Protein AF-A0A024Q900-F1 (afdb_monomer_lite)

Organism: NCBI:txid1462526

Foldseek 3Di:
DDDDDDPDDDQWDDDPFKIKGFCQPQFDWDDDPNFIWTWHPPFDGIWIATPVVRDTPQQQGWTWTDTPPDIDTDGNLVLLLDPRSVVSVCVSQVVPVCNRPSVVVNVVSVVVVVVVVVVVVVLVVQLVVCVVVVVPVSNVVSVVVD

pLDDT: mean 77.45, std 17.65, range [32.88, 95.06]

Secondary structure (DSSP, 8-state):
------SS-S-EEE-SSEEEEE-TT---EEEETTEEEEEETTS--EEEEETTT--BTTTT-EEEEEETTEEEEEEHHHHTT-HHHHHHHHHHHHTTT----HHHHHHHHHHHHHHHHHHHHHHHHHHHHHHHTT-HHHHHHHHTT-

Sequence (146 aa):
MRYAKSSRPNSIKFDQDYLYVNIRNIDFSFNYNGKTFTYVPSAGKEIIINQKTLALENARTLFAFGHRTETIYLNLSYLLHMPSFVKELNIILANRDYAIKTAAYASNYTNDLIIDQLEQWNVKRLIDKALDNKDEHAFNELLKLL

InterPro domains:
  IPR014957 IDEAL domain [PF08858] (123-142)
  IPR027393 Virus scaffolding protein, C-terminal [G3DSA:4.10.810.10] (100-146)

Radius of gyration: 19.49 Å; chains: 1; bounding box: 63×26×41 Å

Structure (mmCIF, N/CA/C/O backbone):
data_AF-A0A024Q900-F1
#
_entry.id   AF-A0A024Q900-F1
#
loop_
_atom_site.group_PDB
_atom_site.id
_atom_site.type_symbol
_atom_site.label_atom_id
_atom_site.label_alt_id
_atom_site.label_comp_id
_atom_site.label_asym_id
_atom_site.label_entity_id
_atom_site.label_seq_id
_atom_site.pdbx_PDB_ins_code
_atom_site.Cartn_x
_atom_site.Cartn_y
_atom_site.Cartn_z
_atom_site.occupancy
_atom_site.B_iso_or_equiv
_atom_site.auth_seq_id
_atom_site.auth_comp_id
_atom_site.auth_asym_id
_atom_site.auth_atom_id
_atom_site.pdbx_PDB_model_num
ATOM 1 N N . MET A 1 1 ? -21.550 -12.605 22.210 1.00 34.75 1 MET A N 1
ATOM 2 C CA . MET A 1 1 ? -20.997 -12.375 20.855 1.00 34.75 1 MET A CA 1
ATOM 3 C C . MET A 1 1 ? -22.151 -12.247 19.871 1.00 34.75 1 MET A C 1
ATOM 5 O O . MET A 1 1 ? -22.903 -13.200 19.730 1.00 34.75 1 MET A O 1
ATOM 9 N N . ARG A 1 2 ? -22.367 -11.077 19.259 1.00 32.88 2 ARG A N 1
ATOM 10 C CA . ARG A 1 2 ? -23.413 -10.884 18.240 1.00 32.88 2 ARG A CA 1
ATOM 11 C C . ARG A 1 2 ? -22.737 -10.705 16.881 1.00 32.88 2 ARG A C 1
ATOM 13 O O . ARG A 1 2 ? -22.063 -9.706 16.671 1.00 32.88 2 ARG A O 1
ATOM 20 N N . TYR A 1 3 ? -22.909 -11.674 15.985 1.00 40.56 3 TYR A N 1
ATOM 21 C CA . TYR A 1 3 ? -22.494 -11.563 14.587 1.00 40.56 3 TYR A CA 1
ATOM 22 C C . TYR A 1 3 ? -23.579 -10.802 13.817 1.00 40.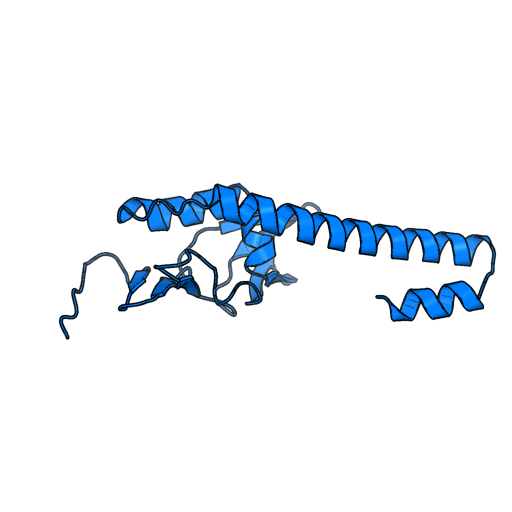56 3 TYR A C 1
ATOM 24 O O . TYR A 1 3 ? -24.665 -11.334 13.597 1.00 40.56 3 TYR A O 1
ATOM 32 N N . ALA A 1 4 ? -23.311 -9.559 13.418 1.00 39.22 4 ALA A N 1
ATOM 33 C CA . ALA A 1 4 ? -24.182 -8.824 12.507 1.00 39.22 4 ALA A CA 1
ATOM 34 C C . ALA A 1 4 ? -23.731 -9.092 11.062 1.00 39.22 4 ALA A C 1
ATOM 36 O O . ALA A 1 4 ? -22.697 -8.603 10.614 1.00 39.22 4 ALA A O 1
ATOM 37 N N . LYS A 1 5 ? -24.498 -9.910 10.337 1.00 45.44 5 LYS A N 1
ATOM 38 C CA . LYS A 1 5 ? -24.275 -10.235 8.921 1.00 45.44 5 LYS A CA 1
ATOM 39 C C . LYS A 1 5 ? -25.060 -9.231 8.067 1.00 45.44 5 LYS A C 1
ATOM 41 O O . LYS A 1 5 ? -26.285 -9.267 8.071 1.00 45.44 5 LYS A O 1
ATOM 46 N N . SER A 1 6 ? -24.374 -8.327 7.361 1.00 38.97 6 SER A N 1
ATOM 47 C CA . SER A 1 6 ? -24.994 -7.339 6.457 1.00 38.97 6 SER A CA 1
ATOM 48 C C . SER A 1 6 ? -24.689 -7.670 4.992 1.00 38.97 6 SER A C 1
ATOM 50 O O . SER A 1 6 ? -23.549 -7.924 4.613 1.00 38.97 6 SER A O 1
ATOM 52 N N . SER A 1 7 ? -25.739 -7.693 4.173 1.00 41.88 7 SER A N 1
ATOM 53 C CA . SER A 1 7 ? -25.802 -8.204 2.804 1.00 41.88 7 SER A CA 1
ATOM 54 C C . SER A 1 7 ? -25.382 -7.175 1.740 1.00 41.88 7 SER A C 1
ATOM 56 O O . SER A 1 7 ? -26.232 -6.528 1.138 1.00 41.88 7 SER A O 1
ATOM 58 N N . ARG A 1 8 ? -24.068 -7.054 1.509 1.00 45.12 8 ARG A N 1
ATOM 59 C CA . ARG A 1 8 ? -23.338 -6.889 0.222 1.00 45.12 8 ARG A CA 1
ATOM 60 C C . ARG A 1 8 ? -21.921 -7.455 0.484 1.00 45.12 8 ARG A C 1
ATOM 62 O O . ARG A 1 8 ? -21.477 -7.393 1.629 1.00 45.12 8 ARG A O 1
ATOM 69 N N . PRO A 1 9 ? -21.260 -8.135 -0.468 1.00 42.56 9 PRO A N 1
ATOM 70 C CA . PRO A 1 9 ? -20.419 -9.295 -0.165 1.00 42.56 9 PRO A CA 1
ATOM 71 C C . PRO A 1 9 ? -19.144 -8.936 0.610 1.00 42.56 9 PRO A C 1
ATOM 73 O O . PRO A 1 9 ? -18.226 -8.379 0.037 1.00 42.56 9 PRO A O 1
ATOM 76 N N . ASN A 1 10 ? -19.075 -9.332 1.886 1.00 54.47 10 ASN A N 1
ATOM 77 C CA . ASN A 1 10 ? -17.874 -9.729 2.643 1.00 54.47 10 ASN A CA 1
ATOM 78 C C . ASN A 1 10 ? -16.625 -8.813 2.654 1.00 54.47 10 ASN A C 1
ATOM 80 O O . ASN A 1 10 ? -15.591 -9.249 3.161 1.00 54.47 10 ASN A O 1
ATOM 84 N N . SER A 1 11 ? -16.689 -7.578 2.147 1.00 66.94 11 SER A N 1
ATOM 85 C CA . SER A 1 11 ? -15.517 -6.699 2.025 1.00 66.94 11 SER A CA 1
ATOM 86 C C . SER A 1 11 ? -15.034 -6.116 3.345 1.00 66.94 11 SER A C 1
ATOM 88 O O . SER A 1 11 ? -13.928 -5.605 3.397 1.00 66.94 11 SER A O 1
ATOM 90 N N . ILE A 1 12 ? -15.844 -6.138 4.405 1.00 74.69 12 ILE A N 1
ATOM 91 C CA . ILE A 1 12 ? -15.463 -5.565 5.696 1.00 74.69 12 ILE A CA 1
ATOM 92 C C . ILE A 1 12 ? -15.925 -6.491 6.821 1.00 74.69 12 ILE A C 1
ATOM 94 O O . ILE A 1 12 ? -17.096 -6.875 6.876 1.00 74.69 12 ILE A O 1
ATOM 98 N N . LYS A 1 13 ? -15.008 -6.841 7.721 1.00 82.56 13 LYS A N 1
ATOM 99 C CA . LYS A 1 13 ? -15.283 -7.496 9.005 1.00 82.56 13 LYS A CA 1
ATOM 100 C C . LYS A 1 13 ? -14.707 -6.634 10.117 1.00 82.56 13 LYS A C 1
ATOM 102 O O . LYS A 1 13 ? -13.772 -5.881 9.883 1.00 82.56 13 LYS A O 1
ATOM 107 N N . PHE A 1 14 ? -15.238 -6.754 11.321 1.00 79.94 14 PHE A N 1
ATOM 108 C CA . PHE A 1 14 ? -14.688 -6.063 12.479 1.00 79.94 14 PHE A CA 1
ATOM 109 C C . PHE A 1 14 ? -14.829 -6.926 13.727 1.00 79.94 14 PHE A C 1
ATOM 111 O O . PHE A 1 14 ? -15.736 -7.759 13.821 1.00 79.94 14 PHE A O 1
ATOM 118 N N . ASP A 1 15 ? -13.932 -6.702 14.675 1.00 81.81 15 ASP A N 1
ATOM 119 C CA . ASP A 1 15 ? -14.062 -7.157 16.053 1.00 81.81 15 ASP A CA 1
ATOM 120 C C . ASP A 1 15 ? -13.984 -5.956 17.015 1.00 81.81 15 ASP A C 1
ATOM 122 O O . ASP A 1 15 ? -14.359 -4.842 16.643 1.00 81.81 15 ASP A O 1
ATOM 126 N N . GLN A 1 16 ? -13.598 -6.183 18.273 1.00 77.25 16 GLN A N 1
ATOM 127 C CA . GLN A 1 16 ? -13.521 -5.123 19.281 1.00 77.25 16 GLN A CA 1
ATOM 128 C C . GLN A 1 16 ? -12.417 -4.098 18.998 1.00 77.25 16 GLN A C 1
ATOM 130 O O . GLN A 1 16 ? -12.575 -2.937 19.369 1.00 77.25 16 GLN A O 1
ATOM 135 N N . ASP A 1 17 ? -11.330 -4.510 18.348 1.00 83.44 17 ASP A N 1
ATOM 136 C CA . ASP A 1 17 ? -10.120 -3.702 18.203 1.00 83.44 17 ASP A CA 1
ATOM 137 C C . ASP A 1 17 ? -9.762 -3.447 16.740 1.00 83.44 17 ASP A C 1
ATOM 139 O O . ASP A 1 17 ? -9.137 -2.432 16.442 1.00 83.44 17 ASP A O 1
ATOM 143 N N . TYR A 1 18 ? -10.205 -4.297 15.811 1.00 85.00 18 TYR A N 1
ATOM 144 C CA . TYR A 1 18 ? -9.749 -4.271 14.425 1.00 85.00 18 TYR A CA 1
ATOM 145 C C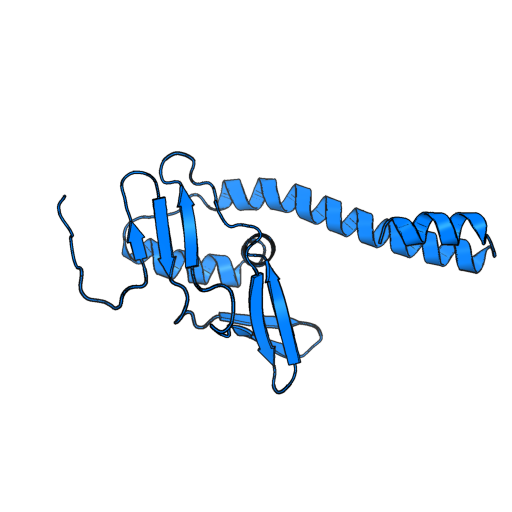 . TYR A 1 18 ? -10.884 -4.227 13.409 1.00 85.00 18 TYR A C 1
ATOM 147 O O . TYR A 1 18 ? -11.943 -4.834 13.570 1.00 85.00 18 TYR A O 1
ATOM 155 N N . LEU A 1 19 ? -10.611 -3.512 12.324 1.00 83.50 19 LEU A N 1
ATOM 156 C CA . LEU A 1 19 ? -11.383 -3.451 11.099 1.00 83.50 19 LEU A CA 1
ATOM 157 C C . LEU A 1 19 ? -10.578 -4.145 9.996 1.00 83.50 19 LEU A C 1
ATOM 159 O O . LEU A 1 19 ? -9.468 -3.738 9.664 1.00 83.50 19 LEU A O 1
ATOM 163 N N . TYR A 1 20 ? -11.159 -5.179 9.412 1.00 87.69 20 TYR A N 1
ATOM 164 C CA . TYR A 1 20 ? -10.584 -5.987 8.348 1.00 87.69 20 TYR A CA 1
ATOM 165 C C . TYR A 1 20 ? -11.279 -5.645 7.038 1.00 87.69 20 TYR A C 1
ATOM 167 O O . TYR A 1 20 ? -12.457 -5.954 6.860 1.00 87.69 20 TYR A O 1
ATOM 175 N N . VAL A 1 21 ? -10.563 -5.023 6.110 1.00 86.50 21 VAL A N 1
ATOM 176 C CA . VAL A 1 21 ? -11.073 -4.636 4.794 1.00 86.50 21 VAL A CA 1
ATOM 177 C C . VAL A 1 21 ? -10.553 -5.619 3.754 1.00 86.50 21 VAL A C 1
ATOM 179 O O . VAL A 1 21 ? -9.394 -5.575 3.350 1.00 86.50 21 VAL A O 1
ATOM 182 N N . ASN A 1 22 ? -11.409 -6.529 3.311 1.00 88.06 22 ASN A N 1
ATOM 183 C CA . ASN A 1 22 ? -11.137 -7.425 2.204 1.00 88.06 22 ASN A CA 1
ATOM 184 C C . ASN A 1 22 ? -11.246 -6.677 0.867 1.00 88.06 22 ASN A C 1
ATOM 186 O O . ASN A 1 22 ? -12.315 -6.194 0.489 1.00 88.06 22 ASN A O 1
ATOM 190 N N . ILE A 1 23 ? -10.136 -6.640 0.132 1.00 86.25 23 ILE A N 1
ATOM 191 C CA . ILE A 1 23 ? -10.021 -5.918 -1.140 1.00 86.25 23 ILE A CA 1
ATOM 192 C C . ILE A 1 23 ? -9.997 -6.852 -2.354 1.00 86.25 23 ILE A C 1
ATOM 194 O O . ILE A 1 23 ? -9.639 -6.428 -3.443 1.00 86.25 23 ILE A O 1
ATOM 198 N N . ARG A 1 24 ? -10.387 -8.127 -2.210 1.00 86.38 24 ARG A N 1
ATOM 199 C CA . ARG A 1 24 ? -10.309 -9.126 -3.298 1.00 86.38 24 ARG A CA 1
ATOM 200 C C . ARG A 1 24 ? -11.001 -8.675 -4.591 1.00 86.38 24 ARG A C 1
ATOM 202 O O . ARG A 1 24 ? -10.577 -9.080 -5.666 1.00 86.38 24 ARG A O 1
ATOM 209 N N . ASN A 1 25 ? -12.053 -7.873 -4.459 1.00 81.38 25 ASN A N 1
ATOM 210 C CA . ASN A 1 25 ? -12.889 -7.411 -5.564 1.00 81.38 25 ASN A CA 1
ATOM 211 C C . ASN A 1 25 ? -12.697 -5.913 -5.861 1.00 81.38 25 ASN A C 1
ATOM 213 O O . ASN A 1 25 ? -13.597 -5.300 -6.429 1.00 81.38 25 ASN A O 1
ATOM 217 N N . ILE A 1 26 ? -11.589 -5.305 -5.419 1.00 82.62 26 ILE A N 1
ATOM 218 C CA . ILE A 1 26 ? -11.274 -3.920 -5.778 1.00 82.62 26 ILE A CA 1
ATOM 219 C C . ILE A 1 26 ? -10.852 -3.870 -7.249 1.00 82.62 26 ILE A C 1
ATOM 221 O O . ILE A 1 26 ? -9.986 -4.637 -7.676 1.00 82.62 26 ILE A O 1
ATOM 225 N N . ASP A 1 27 ? -11.461 -2.971 -8.014 1.00 84.06 27 ASP A N 1
ATOM 226 C CA . ASP A 1 27 ? -11.032 -2.674 -9.378 1.00 84.06 27 ASP A CA 1
ATOM 227 C C . ASP A 1 27 ? -10.015 -1.534 -9.325 1.00 84.06 27 ASP A C 1
ATOM 229 O O . ASP A 1 27 ? -10.347 -0.356 -9.443 1.00 84.06 27 ASP A O 1
ATOM 233 N N . PHE A 1 28 ? -8.767 -1.890 -9.017 1.00 89.25 28 PHE A N 1
ATOM 234 C CA . PHE A 1 28 ? -7.678 -0.930 -8.912 1.00 89.25 28 PHE A CA 1
ATOM 235 C C . PHE A 1 28 ? -6.570 -1.258 -9.907 1.00 89.25 28 PHE A C 1
ATOM 237 O O . PHE A 1 28 ? -6.063 -2.383 -9.972 1.00 89.25 28 PHE A O 1
ATOM 244 N N . SER A 1 29 ? -6.161 -0.234 -10.649 1.00 92.00 29 SER A N 1
ATOM 245 C CA . SER A 1 29 ? -5.033 -0.286 -11.565 1.00 92.00 29 SER A CA 1
ATOM 246 C C . SER A 1 29 ? -4.229 1.008 -11.516 1.00 92.00 29 SER A C 1
ATOM 248 O O . SER A 1 29 ? -4.725 2.068 -11.124 1.00 92.00 29 SER A O 1
ATOM 250 N N . PHE A 1 30 ? -2.965 0.921 -11.913 1.00 87.56 30 PHE A N 1
ATOM 251 C CA . PHE A 1 30 ? -2.095 2.081 -12.056 1.00 87.56 30 PHE A CA 1
ATOM 252 C C . PHE A 1 30 ? -1.155 1.922 -13.247 1.00 87.56 30 PHE A C 1
ATOM 254 O O . PHE A 1 30 ? -0.879 0.813 -13.710 1.00 87.56 30 PHE A O 1
ATOM 261 N N . ASN A 1 31 ? -0.654 3.054 -13.739 1.00 88.00 31 ASN A N 1
ATOM 262 C CA . ASN A 1 31 ? 0.314 3.090 -14.827 1.00 88.00 31 ASN A CA 1
ATOM 263 C C . ASN A 1 31 ? 1.733 3.220 -14.272 1.00 88.00 31 ASN A C 1
ATOM 265 O O . ASN A 1 31 ? 2.008 4.102 -13.463 1.00 88.00 31 ASN A O 1
ATOM 269 N N . TYR A 1 32 ? 2.637 2.368 -14.744 1.00 83.12 32 TYR A N 1
ATOM 270 C CA . TYR A 1 32 ? 4.056 2.393 -14.405 1.00 83.12 32 TYR A CA 1
ATOM 271 C C . TYR A 1 32 ? 4.878 2.009 -15.636 1.00 83.12 32 TYR A C 1
ATOM 273 O O . TYR A 1 32 ? 4.594 1.001 -16.281 1.00 83.12 32 TYR A O 1
ATOM 281 N N . ASN A 1 33 ? 5.869 2.829 -15.999 1.00 85.88 33 ASN A N 1
ATOM 282 C CA . ASN A 1 33 ? 6.717 2.637 -17.186 1.00 85.88 33 ASN A CA 1
ATOM 283 C C . ASN A 1 33 ? 5.927 2.348 -18.482 1.00 85.88 33 ASN A C 1
ATOM 285 O O . ASN A 1 33 ? 6.268 1.449 -19.247 1.00 85.88 33 ASN A O 1
ATOM 289 N N . GLY A 1 34 ? 4.830 3.081 -18.707 1.00 89.12 34 GLY A N 1
ATOM 290 C CA . GLY A 1 34 ? 3.971 2.917 -19.889 1.00 89.12 34 GLY A CA 1
ATOM 291 C C . GLY A 1 34 ? 3.094 1.656 -19.891 1.00 89.12 34 GLY A C 1
ATOM 292 O O . GLY A 1 34 ? 2.423 1.390 -20.885 1.00 89.12 34 GLY A O 1
ATOM 293 N N . LYS A 1 35 ? 3.074 0.886 -18.796 1.00 89.75 35 LYS A N 1
ATOM 294 C CA . LYS A 1 35 ? 2.270 -0.332 -18.633 1.00 89.75 35 LYS A CA 1
ATOM 295 C C . LYS A 1 35 ? 1.197 -0.131 -17.570 1.00 89.75 35 LYS A C 1
ATOM 297 O O . LYS A 1 35 ? 1.450 0.499 -16.546 1.00 89.75 35 LYS A O 1
ATOM 302 N N . THR A 1 36 ? 0.019 -0.707 -17.790 1.00 93.31 36 THR A N 1
ATOM 303 C CA . THR A 1 36 ? -1.074 -0.712 -16.808 1.00 93.31 36 THR A CA 1
ATOM 304 C C . THR A 1 36 ? -1.035 -1.996 -15.994 1.00 93.31 36 THR A C 1
ATOM 306 O O . THR A 1 36 ? -1.233 -3.084 -16.537 1.00 93.31 36 THR A O 1
ATOM 309 N N . PHE A 1 37 ? -0.802 -1.859 -14.696 1.00 94.06 37 PHE A N 1
ATOM 310 C CA . PHE A 1 37 ? -0.793 -2.945 -13.729 1.00 94.06 37 PHE A CA 1
ATOM 311 C C . PHE A 1 37 ? -2.123 -2.969 -12.982 1.00 94.06 37 PHE A C 1
ATOM 313 O O . PHE A 1 37 ? -2.531 -1.959 -12.416 1.00 94.06 37 PHE A O 1
ATOM 320 N N . THR A 1 38 ? -2.803 -4.115 -12.988 1.00 94.00 38 THR A N 1
ATOM 321 C CA . THR A 1 38 ? -4.116 -4.297 -12.343 1.00 94.00 38 THR A CA 1
ATOM 322 C C . THR A 1 38 ? -3.982 -5.218 -11.146 1.00 94.00 38 THR A C 1
ATOM 324 O O . THR A 1 38 ? -3.229 -6.190 -11.207 1.00 94.00 38 THR A O 1
ATOM 327 N N . TYR A 1 39 ? -4.689 -4.924 -10.057 1.00 93.81 39 TYR A N 1
ATOM 328 C CA . TYR A 1 39 ? -4.666 -5.754 -8.859 1.00 93.81 39 TYR A CA 1
ATOM 329 C C . TYR A 1 39 ? -5.066 -7.202 -9.171 1.00 93.81 39 TYR A C 1
ATOM 331 O O . TYR A 1 39 ? -6.059 -7.466 -9.847 1.00 93.81 39 TYR A O 1
ATOM 339 N N . VAL A 1 40 ? -4.288 -8.149 -8.647 1.00 92.50 40 VAL A N 1
ATOM 340 C CA . VAL A 1 40 ? -4.560 -9.582 -8.742 1.00 92.50 40 VAL A CA 1
ATOM 341 C C . VAL A 1 40 ? -4.633 -10.147 -7.323 1.00 92.50 40 VAL A C 1
ATOM 343 O O . VAL A 1 40 ? -3.639 -10.104 -6.592 1.00 92.50 40 VAL A O 1
ATOM 346 N N . PRO A 1 41 ? -5.759 -10.755 -6.908 1.00 89.50 41 PRO A N 1
ATOM 347 C CA . PRO A 1 41 ? -5.925 -11.294 -5.559 1.00 89.50 41 PRO A CA 1
ATOM 348 C C . PRO A 1 41 ? -5.210 -12.645 -5.358 1.00 89.50 41 PRO A C 1
ATOM 350 O O . PRO A 1 41 ? -5.754 -13.579 -4.753 1.00 89.50 41 PRO A O 1
ATOM 353 N N . SER A 1 42 ? -3.986 -12.774 -5.870 1.00 88.38 42 SER A N 1
ATOM 354 C CA . SER A 1 42 ? -3.098 -13.920 -5.664 1.00 88.38 42 SER A CA 1
ATOM 355 C C . SER A 1 42 ? -2.298 -13.796 -4.361 1.00 88.38 42 SER A C 1
ATOM 357 O O . SER A 1 42 ? -2.113 -14.809 -3.691 1.00 88.38 42 SER A O 1
ATOM 359 N N . ALA A 1 43 ? -1.928 -12.575 -3.949 1.00 89.88 43 ALA A N 1
ATOM 360 C CA . ALA A 1 43 ? -1.183 -12.277 -2.717 1.00 89.88 43 ALA A CA 1
ATOM 361 C C . ALA A 1 43 ? -2.072 -11.636 -1.628 1.00 89.88 43 ALA A C 1
ATOM 363 O O . ALA A 1 43 ? -3.155 -12.157 -1.355 1.00 89.88 43 ALA A O 1
ATOM 364 N N . GLY A 1 44 ? -1.634 -10.543 -0.987 1.00 89.50 44 GLY A N 1
ATOM 365 C CA . GLY A 1 44 ? -2.402 -9.801 0.015 1.00 89.50 44 GLY A CA 1
ATOM 366 C C . GLY A 1 44 ? -3.836 -9.520 -0.441 1.00 89.50 44 GLY A C 1
ATOM 367 O O . GLY A 1 44 ? -4.074 -9.107 -1.578 1.00 89.50 44 GLY A O 1
ATOM 368 N N . LYS A 1 45 ? -4.804 -9.801 0.436 1.00 91.50 45 LYS A N 1
ATOM 369 C CA . LYS A 1 45 ? -6.255 -9.734 0.153 1.00 91.50 45 LYS A CA 1
ATOM 370 C C . LYS A 1 45 ? -7.037 -8.926 1.183 1.00 91.50 45 LYS A C 1
ATOM 372 O O . LYS A 1 45 ? -8.243 -8.750 1.020 1.00 91.50 45 LYS A O 1
ATOM 377 N N . GLU A 1 46 ? -6.374 -8.477 2.240 1.00 91.00 46 GLU A N 1
ATOM 378 C CA . GLU A 1 46 ? -7.006 -7.833 3.382 1.00 91.00 46 GLU A CA 1
ATOM 379 C C . GLU A 1 46 ? -6.117 -6.713 3.921 1.00 91.00 46 GLU A C 1
ATOM 381 O O . GLU A 1 46 ? -4.892 -6.833 3.928 1.00 91.00 46 GLU A O 1
ATOM 386 N N . ILE A 1 47 ? -6.748 -5.627 4.348 1.00 89.75 47 ILE A N 1
ATOM 387 C CA . ILE A 1 47 ? -6.138 -4.492 5.033 1.00 89.75 47 ILE A CA 1
ATOM 388 C C . ILE A 1 47 ? -6.669 -4.495 6.464 1.00 89.75 47 ILE A C 1
ATOM 390 O O . ILE A 1 47 ? -7.880 -4.571 6.661 1.00 89.75 47 ILE A O 1
ATOM 394 N N . ILE A 1 48 ? -5.779 -4.427 7.450 1.00 89.69 48 ILE A N 1
ATOM 395 C CA . ILE A 1 48 ? -6.129 -4.503 8.870 1.00 89.69 48 ILE A CA 1
ATOM 396 C C . ILE A 1 48 ? -5.876 -3.141 9.500 1.00 89.69 48 ILE A C 1
ATOM 398 O O . ILE A 1 48 ? -4.752 -2.638 9.470 1.00 89.69 48 ILE A O 1
ATOM 402 N N . ILE A 1 49 ? -6.924 -2.555 10.070 1.00 84.00 49 ILE A N 1
ATOM 403 C CA . ILE A 1 49 ? -6.891 -1.239 10.699 1.00 84.00 49 ILE A CA 1
ATOM 404 C C . ILE A 1 49 ? -7.269 -1.391 12.165 1.00 84.00 49 ILE A C 1
ATOM 406 O O . ILE A 1 49 ? -8.321 -1.934 12.492 1.00 84.00 49 ILE A O 1
ATOM 410 N N . ASN A 1 50 ? -6.440 -0.867 13.051 1.00 81.50 50 ASN A N 1
ATOM 411 C CA . ASN A 1 50 ? -6.754 -0.736 14.462 1.00 81.50 50 ASN A CA 1
ATOM 412 C C . ASN A 1 50 ? -7.800 0.364 14.666 1.00 81.50 50 ASN A C 1
ATOM 414 O O . ASN A 1 50 ? -7.582 1.510 14.294 1.00 81.50 50 ASN A O 1
ATOM 418 N N . GLN A 1 51 ? -8.940 0.055 15.268 1.00 73.94 51 GLN A N 1
ATOM 419 C CA . GLN A 1 51 ? -10.041 1.004 15.436 1.00 73.94 51 GLN A CA 1
ATOM 420 C C . GLN A 1 51 ? -9.747 2.086 16.486 1.00 73.94 51 GLN A C 1
ATOM 422 O O . GLN A 1 51 ? -10.340 3.162 16.428 1.00 73.94 51 GLN A O 1
ATOM 427 N N . LYS A 1 52 ? -8.830 1.831 17.430 1.00 75.81 52 LYS A N 1
ATOM 428 C CA . LYS A 1 52 ? -8.448 2.793 18.477 1.00 75.81 52 LYS A CA 1
ATOM 429 C C . LYS A 1 52 ? -7.386 3.767 17.982 1.00 75.81 52 LYS A C 1
ATOM 431 O O . LYS A 1 52 ? -7.509 4.969 18.192 1.00 75.81 52 LYS A O 1
ATOM 436 N N . THR A 1 53 ? -6.340 3.249 17.338 1.00 76.81 53 THR A N 1
ATOM 437 C CA . THR A 1 53 ? -5.199 4.059 16.876 1.00 76.81 53 THR A CA 1
ATOM 438 C C . THR A 1 53 ? -5.348 4.523 15.429 1.00 76.81 53 THR A C 1
ATOM 440 O O . THR A 1 53 ? -4.631 5.425 14.996 1.00 76.81 53 THR A O 1
ATOM 443 N N . LEU A 1 54 ? -6.266 3.916 14.671 1.00 70.62 54 LEU A N 1
ATOM 444 C CA . LEU A 1 54 ? -6.389 4.038 13.215 1.00 70.62 54 LEU A CA 1
ATOM 445 C C . LEU A 1 54 ? -5.134 3.577 12.455 1.00 70.62 54 LEU A C 1
ATOM 447 O O . LEU A 1 54 ? -4.987 3.884 11.274 1.00 70.62 54 LEU A O 1
ATOM 451 N N . ALA A 1 55 ? -4.241 2.834 13.118 1.00 73.81 55 ALA A N 1
ATOM 452 C CA . ALA A 1 55 ? -3.008 2.334 12.528 1.00 73.81 55 ALA A CA 1
ATOM 453 C C . ALA A 1 55 ? -3.259 1.134 11.618 1.00 73.81 55 ALA A C 1
ATOM 455 O O . ALA A 1 55 ? -4.168 0.336 11.844 1.00 73.81 55 ALA A O 1
ATOM 456 N N . LEU A 1 56 ? -2.407 0.991 10.606 1.00 82.25 56 LEU A N 1
ATOM 457 C CA . LEU A 1 56 ? -2.394 -0.174 9.733 1.00 82.25 56 LEU A CA 1
ATOM 458 C C . LEU A 1 56 ? -1.479 -1.248 10.293 1.00 82.25 56 LEU A C 1
ATOM 460 O O . LEU A 1 56 ? -0.258 -1.108 10.276 1.00 82.25 56 LEU A O 1
ATOM 464 N N . GLU A 1 57 ? -2.079 -2.351 10.713 1.00 87.88 57 GLU A N 1
ATOM 465 C CA . GLU A 1 57 ? -1.359 -3.456 11.350 1.00 87.88 57 GLU A CA 1
ATOM 466 C C . GLU A 1 57 ? -0.549 -4.274 10.336 1.00 87.88 57 GLU A C 1
ATOM 468 O O . GLU A 1 57 ? 0.397 -4.976 10.683 1.00 87.88 57 GLU A O 1
ATOM 473 N N . ASN A 1 58 ? -0.896 -4.179 9.050 1.00 90.06 58 ASN A N 1
ATOM 474 C CA . ASN A 1 58 ? -0.310 -5.001 8.001 1.00 90.06 58 ASN A CA 1
ATOM 475 C C . ASN A 1 58 ? 0.302 -4.182 6.851 1.00 90.06 58 ASN A C 1
ATOM 477 O O . ASN A 1 58 ? 0.333 -4.647 5.711 1.00 90.06 58 ASN A O 1
ATOM 481 N N . ALA A 1 59 ? 0.850 -2.997 7.154 1.00 83.38 59 ALA A N 1
ATOM 482 C CA . ALA A 1 59 ? 1.455 -2.067 6.189 1.00 83.38 59 ALA A CA 1
ATOM 483 C C . ALA A 1 59 ? 2.534 -2.696 5.278 1.00 83.38 59 ALA A C 1
ATOM 485 O O . ALA A 1 59 ? 2.693 -2.296 4.127 1.00 83.38 59 ALA A O 1
ATOM 486 N N . ARG A 1 60 ? 3.249 -3.719 5.767 1.00 85.00 60 ARG A N 1
ATOM 487 C CA . ARG A 1 60 ? 4.292 -4.444 5.013 1.00 85.00 60 ARG A CA 1
ATOM 488 C C . ARG A 1 60 ? 3.753 -5.561 4.109 1.00 85.00 60 ARG A C 1
ATOM 490 O O . ARG A 1 60 ? 4.527 -6.177 3.383 1.00 85.00 60 ARG A O 1
ATOM 497 N N . THR A 1 61 ? 2.450 -5.845 4.147 1.00 89.69 61 THR A N 1
ATOM 498 C CA . THR A 1 61 ? 1.831 -6.903 3.330 1.00 89.69 61 THR A CA 1
ATOM 499 C C . THR A 1 61 ? 1.972 -6.579 1.852 1.00 89.69 61 THR A C 1
ATOM 501 O O . THR A 1 61 ? 1.630 -5.474 1.441 1.00 89.69 61 THR A O 1
ATOM 504 N N . LEU A 1 62 ? 2.428 -7.553 1.061 1.00 92.38 62 LEU A N 1
ATOM 505 C CA . LEU A 1 62 ? 2.579 -7.427 -0.386 1.00 92.38 62 LEU A CA 1
ATOM 506 C C . LEU A 1 62 ? 1.281 -7.764 -1.126 1.00 92.38 62 LEU A C 1
ATOM 508 O O . LEU A 1 62 ? 0.659 -8.804 -0.901 1.00 92.38 62 LEU A O 1
ATOM 512 N N . PHE A 1 63 ? 0.924 -6.907 -2.072 1.00 94.31 63 PHE A N 1
ATOM 513 C CA . PHE A 1 63 ? -0.212 -7.039 -2.973 1.00 94.31 63 PHE A CA 1
ATOM 514 C C . PHE A 1 63 ? 0.311 -7.197 -4.395 1.00 94.31 63 PHE A C 1
ATOM 516 O O . PHE A 1 63 ? 1.230 -6.488 -4.804 1.00 94.31 63 PHE A O 1
ATOM 523 N N . ALA A 1 64 ? -0.248 -8.157 -5.126 1.00 95.06 64 ALA A N 1
ATOM 524 C CA . ALA A 1 64 ? 0.196 -8.488 -6.471 1.00 95.06 64 ALA A CA 1
ATOM 525 C C . ALA A 1 64 ? -0.567 -7.666 -7.510 1.00 95.06 64 ALA A C 1
ATOM 527 O O . ALA A 1 64 ? -1.783 -7.489 -7.407 1.00 95.06 64 ALA A O 1
ATOM 528 N N . PHE A 1 65 ? 0.149 -7.225 -8.537 1.00 94.25 65 PHE A N 1
ATOM 529 C CA . PHE A 1 65 ? -0.400 -6.495 -9.666 1.00 94.25 65 PHE A CA 1
ATOM 530 C C . PHE A 1 65 ? 0.125 -7.068 -10.972 1.00 94.25 65 PHE A C 1
ATOM 532 O O . PHE A 1 65 ? 1.334 -7.176 -11.156 1.00 94.25 65 PHE A O 1
ATOM 539 N N . GLY A 1 66 ? -0.781 -7.432 -11.873 1.00 93.62 66 GLY A N 1
ATOM 540 C CA . GLY A 1 66 ? -0.461 -8.083 -13.137 1.00 93.62 66 GLY A CA 1
ATOM 541 C C . GLY A 1 66 ? -0.540 -7.135 -14.330 1.00 93.62 66 GLY A C 1
ATOM 542 O O . GLY A 1 66 ? -1.450 -6.309 -14.423 1.00 93.62 66 GLY A O 1
ATOM 543 N N . HIS A 1 67 ? 0.382 -7.310 -15.274 1.00 93.69 67 HIS A N 1
ATOM 544 C CA . HIS A 1 67 ? 0.313 -6.783 -16.632 1.00 93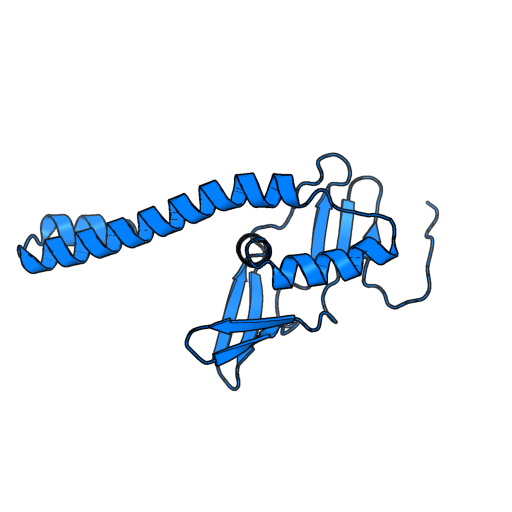.69 67 HIS A CA 1
ATOM 545 C C . HIS A 1 67 ? 0.746 -7.879 -17.613 1.00 93.69 67 HIS A C 1
ATOM 547 O O . HIS A 1 67 ? 1.933 -8.171 -17.743 1.00 93.69 67 HIS A O 1
ATOM 553 N N . ARG A 1 68 ? -0.206 -8.488 -18.333 1.00 92.12 68 ARG A N 1
ATOM 554 C CA . ARG A 1 68 ? 0.059 -9.624 -19.239 1.00 92.12 68 ARG A CA 1
ATOM 555 C C . ARG A 1 68 ? 0.785 -10.770 -18.510 1.00 92.12 68 ARG A C 1
ATOM 557 O O . ARG A 1 68 ? 0.154 -11.467 -17.727 1.00 92.12 68 ARG A O 1
ATOM 564 N N . THR A 1 69 ? 2.078 -10.968 -18.771 1.00 91.12 69 THR A N 1
ATOM 565 C CA . THR A 1 69 ? 2.935 -11.993 -18.147 1.00 91.12 69 THR A CA 1
ATOM 566 C C . THR A 1 69 ? 3.764 -11.456 -16.980 1.00 91.12 69 THR A C 1
ATOM 568 O O . THR A 1 69 ? 4.429 -12.226 -16.296 1.00 91.12 69 THR A O 1
ATOM 571 N N . GLU A 1 70 ? 3.762 -10.143 -16.758 1.00 92.25 70 GLU A N 1
ATOM 572 C CA . GLU A 1 70 ? 4.517 -9.490 -15.694 1.00 92.25 70 GLU A CA 1
ATOM 573 C C . GLU A 1 70 ? 3.656 -9.371 -14.438 1.00 92.25 70 GLU A C 1
ATOM 575 O O . GLU A 1 70 ? 2.461 -9.083 -14.507 1.00 92.25 70 GLU A O 1
ATOM 580 N N . THR A 1 71 ? 4.264 -9.584 -13.275 1.00 92.88 71 THR A N 1
ATOM 581 C CA . THR A 1 71 ? 3.628 -9.353 -11.976 1.00 92.88 71 THR A CA 1
ATOM 582 C C . THR A 1 71 ? 4.590 -8.581 -11.094 1.00 92.88 71 THR A C 1
ATOM 584 O O . THR A 1 71 ? 5.749 -8.965 -10.957 1.00 92.88 71 THR A O 1
ATOM 587 N N . ILE A 1 72 ? 4.103 -7.504 -10.490 1.00 91.50 72 ILE A N 1
ATOM 588 C CA . ILE A 1 72 ? 4.836 -6.724 -9.494 1.00 91.50 72 ILE A CA 1
ATOM 589 C C . ILE A 1 72 ? 4.136 -6.818 -8.145 1.00 91.50 72 ILE A C 1
ATOM 591 O O . ILE A 1 72 ? 2.924 -7.028 -8.067 1.00 91.50 72 ILE A O 1
ATOM 595 N N . TYR A 1 73 ? 4.913 -6.660 -7.081 1.00 93.62 73 TYR A N 1
ATOM 596 C CA . TYR A 1 73 ? 4.427 -6.717 -5.713 1.00 93.62 73 TYR A CA 1
ATOM 597 C C . TYR A 1 73 ? 4.684 -5.383 -5.037 1.00 93.62 73 TYR A C 1
ATOM 599 O O . TYR A 1 73 ? 5.819 -4.914 -5.008 1.00 93.62 73 TYR A O 1
ATOM 607 N N . LEU A 1 74 ? 3.633 -4.787 -4.486 1.00 89.06 74 LEU A N 1
ATOM 608 C CA . LEU A 1 74 ? 3.718 -3.534 -3.745 1.00 89.06 74 LEU A CA 1
ATOM 609 C C . LEU A 1 74 ? 3.233 -3.755 -2.322 1.00 89.06 74 LEU A C 1
ATOM 611 O O . LEU A 1 74 ? 2.233 -4.441 -2.105 1.00 89.06 74 LEU A O 1
ATOM 615 N N . ASN A 1 75 ? 3.939 -3.186 -1.350 1.00 91.56 75 ASN A N 1
ATOM 616 C CA . ASN A 1 75 ? 3.465 -3.198 0.026 1.00 91.56 75 ASN A CA 1
ATOM 617 C C . ASN A 1 75 ? 2.270 -2.240 0.191 1.00 91.56 75 ASN A C 1
ATOM 619 O O . ASN A 1 75 ? 2.091 -1.291 -0.580 1.00 91.56 75 ASN A O 1
ATOM 623 N N . LEU A 1 76 ? 1.430 -2.501 1.193 1.00 88.75 76 LEU A N 1
ATOM 624 C CA . LEU A 1 76 ? 0.276 -1.651 1.481 1.00 88.75 76 LEU A CA 1
ATOM 625 C C . LEU A 1 76 ? 0.687 -0.202 1.744 1.00 88.75 76 LEU A C 1
ATOM 627 O O . LEU A 1 76 ? -0.007 0.710 1.301 1.00 88.75 76 LEU A O 1
ATOM 631 N N . SER A 1 77 ? 1.810 0.014 2.432 1.00 84.12 77 SER A N 1
ATOM 632 C CA . SER A 1 77 ? 2.323 1.359 2.663 1.00 84.12 77 SER A CA 1
ATOM 633 C C . SER A 1 77 ? 2.505 2.123 1.357 1.00 84.12 77 SER A C 1
ATOM 635 O O . SER A 1 77 ? 1.932 3.196 1.222 1.00 84.12 77 SER A O 1
ATOM 637 N N . TYR A 1 78 ? 3.189 1.564 0.360 1.00 85.50 78 TYR A N 1
ATOM 638 C CA . TYR A 1 78 ? 3.384 2.193 -0.948 1.00 85.50 78 TYR A CA 1
ATOM 639 C C . TYR A 1 78 ? 2.060 2.451 -1.673 1.00 85.50 78 TYR A C 1
ATOM 641 O O . TYR A 1 78 ? 1.862 3.528 -2.232 1.00 85.50 78 TYR A O 1
ATOM 649 N N . LEU A 1 79 ? 1.108 1.515 -1.610 1.00 87.31 79 LEU A N 1
ATOM 650 C CA . LEU A 1 79 ? -0.215 1.708 -2.212 1.00 87.31 79 LEU A CA 1
ATOM 651 C C . LEU A 1 79 ? -0.959 2.911 -1.626 1.00 87.31 79 LEU A C 1
ATOM 653 O O . LEU A 1 79 ? -1.611 3.646 -2.360 1.00 87.31 79 LEU A O 1
ATOM 657 N N . LEU A 1 80 ? -0.817 3.179 -0.330 1.00 84.38 80 LEU A N 1
ATOM 658 C CA . LEU A 1 80 ? -1.462 4.324 0.323 1.00 84.38 80 LEU A CA 1
ATOM 659 C C . LEU A 1 80 ? -0.869 5.679 -0.065 1.00 84.38 80 LEU A C 1
ATOM 661 O O . LEU A 1 80 ? -1.469 6.708 0.234 1.00 84.38 80 LEU A O 1
ATOM 665 N N . HIS A 1 81 ? 0.270 5.694 -0.757 1.00 81.12 81 HIS A N 1
ATOM 666 C CA . HIS A 1 81 ? 0.819 6.910 -1.354 1.00 81.12 81 HIS A CA 1
ATOM 667 C C . HIS A 1 81 ? 0.175 7.216 -2.706 1.00 81.12 81 HIS A C 1
ATOM 669 O O . HIS A 1 81 ? 0.336 8.319 -3.220 1.00 81.12 81 HIS A O 1
ATOM 675 N N . MET A 1 82 ? -0.561 6.267 -3.293 1.00 83.50 82 MET A N 1
ATOM 676 C CA . MET A 1 82 ? -1.278 6.477 -4.543 1.00 83.50 82 MET A CA 1
ATOM 677 C C . MET A 1 82 ? -2.644 7.113 -4.249 1.00 83.50 82 MET A C 1
ATOM 679 O O . MET A 1 82 ? -3.517 6.446 -3.685 1.00 83.50 82 MET A O 1
ATOM 683 N N . PRO A 1 83 ? -2.901 8.367 -4.674 1.00 79.94 83 PRO A N 1
ATOM 684 C CA . PRO A 1 83 ? -4.178 9.028 -4.399 1.00 79.94 83 PRO A CA 1
ATOM 685 C C . PRO A 1 83 ? -5.378 8.263 -4.966 1.00 79.94 83 PRO A C 1
ATOM 687 O O . PRO A 1 83 ? -6.447 8.237 -4.361 1.00 79.94 83 PRO A O 1
ATOM 690 N N . SER A 1 84 ? -5.193 7.603 -6.113 1.00 79.44 84 SER A N 1
ATOM 691 C CA . SER A 1 84 ? -6.196 6.737 -6.733 1.00 79.44 84 SER A CA 1
ATOM 692 C C . SER A 1 84 ? -6.532 5.527 -5.861 1.00 79.44 84 SER A C 1
ATOM 694 O O . SER A 1 84 ? -7.707 5.237 -5.668 1.00 79.44 84 SER A O 1
ATOM 696 N N . PHE A 1 85 ? -5.535 4.868 -5.266 1.00 85.94 85 PHE A N 1
ATOM 697 C CA . PHE A 1 85 ? -5.768 3.743 -4.360 1.00 85.94 85 PHE A CA 1
ATOM 698 C C . PHE A 1 85 ? -6.497 4.186 -3.093 1.00 85.94 85 PHE A C 1
ATOM 700 O O . PHE A 1 85 ? -7.476 3.564 -2.689 1.00 85.94 85 PHE A O 1
ATOM 707 N N . VAL A 1 86 ? -6.055 5.291 -2.484 1.00 82.06 86 VAL A N 1
ATOM 708 C CA . VAL A 1 86 ? -6.701 5.852 -1.288 1.00 82.06 86 VAL A CA 1
ATOM 709 C C . VAL A 1 86 ? -8.151 6.225 -1.578 1.00 82.06 86 VAL A C 1
ATOM 711 O O . VAL A 1 86 ? -9.021 5.980 -0.746 1.00 82.06 86 VAL A O 1
ATOM 714 N N . LYS A 1 87 ? -8.435 6.776 -2.763 1.00 80.62 87 LYS A N 1
ATOM 715 C CA . LYS A 1 87 ? -9.801 7.070 -3.201 1.00 80.62 87 LYS A CA 1
ATOM 716 C C . LYS A 1 87 ? -10.655 5.801 -3.268 1.00 80.62 87 LYS A C 1
ATOM 718 O O . LYS A 1 87 ? -11.733 5.794 -2.681 1.00 80.62 87 LYS A O 1
ATOM 723 N N . GLU A 1 88 ? -10.175 4.741 -3.916 1.00 82.31 88 GLU A N 1
ATOM 724 C CA . GLU A 1 88 ? -10.908 3.468 -4.005 1.00 82.31 88 GLU A CA 1
ATOM 725 C C . GLU A 1 88 ? -11.115 2.820 -2.629 1.00 82.31 88 GLU A C 1
ATOM 727 O O . GLU A 1 88 ? -12.216 2.379 -2.290 1.00 82.31 88 GLU A O 1
ATOM 732 N N . LEU A 1 89 ? -10.089 2.841 -1.777 1.00 80.69 89 LEU A N 1
ATOM 733 C CA . LEU A 1 89 ? -10.192 2.355 -0.405 1.00 80.69 89 LEU A CA 1
ATOM 734 C C . LEU A 1 89 ? -11.227 3.162 0.397 1.00 80.69 89 LEU A C 1
ATOM 736 O O . LEU A 1 89 ? -12.078 2.583 1.071 1.00 80.69 89 LEU A O 1
ATOM 740 N N . ASN A 1 90 ? -11.216 4.490 0.274 1.00 76.94 90 ASN A N 1
ATOM 741 C CA . ASN A 1 90 ? -12.204 5.360 0.907 1.00 76.94 90 ASN A CA 1
ATOM 742 C C . ASN A 1 90 ? -13.622 5.102 0.389 1.00 76.94 90 ASN A C 1
ATOM 744 O O . ASN A 1 90 ? -14.550 5.194 1.179 1.00 76.94 90 ASN A O 1
ATOM 748 N N . ILE A 1 91 ? -13.823 4.741 -0.883 1.00 77.88 91 ILE A N 1
ATOM 749 C CA . ILE A 1 91 ? -15.148 4.351 -1.400 1.00 77.88 91 ILE A CA 1
ATOM 750 C C . ILE A 1 91 ? -15.652 3.089 -0.686 1.00 77.88 91 ILE A C 1
ATOM 752 O O . ILE A 1 91 ? -16.816 3.025 -0.286 1.00 77.88 91 ILE A O 1
ATOM 756 N N . ILE A 1 92 ? -14.779 2.101 -0.467 1.00 76.44 92 ILE A N 1
ATOM 757 C CA . ILE A 1 92 ? -15.123 0.877 0.275 1.00 76.44 92 ILE A CA 1
ATOM 758 C C . ILE A 1 92 ? -15.547 1.219 1.713 1.00 76.44 92 ILE A C 1
ATOM 760 O O . ILE A 1 92 ? -16.533 0.675 2.215 1.00 76.44 92 ILE A O 1
ATOM 764 N N . LEU A 1 93 ? -14.839 2.150 2.350 1.00 73.38 93 LEU A N 1
ATOM 765 C CA . LEU A 1 93 ? -15.022 2.529 3.752 1.00 73.38 93 LEU A CA 1
ATOM 766 C C . LEU A 1 93 ? -16.171 3.524 3.998 1.00 73.38 93 LEU A C 1
ATOM 768 O O . LEU A 1 93 ? -16.891 3.408 4.992 1.00 73.38 93 LEU A O 1
ATOM 772 N N . ALA A 1 94 ? -16.383 4.472 3.082 1.00 64.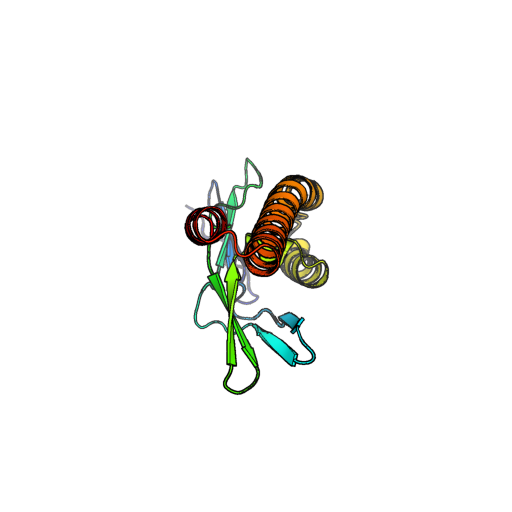88 94 ALA A N 1
ATOM 773 C CA . ALA A 1 94 ? -17.408 5.515 3.160 1.00 64.88 94 ALA A CA 1
ATOM 774 C C . ALA A 1 94 ? -18.826 4.936 3.150 1.00 64.88 94 ALA A C 1
ATOM 776 O O . ALA A 1 94 ? -19.728 5.500 3.759 1.00 64.88 94 ALA A O 1
ATOM 777 N N . ASN A 1 95 ? -19.015 3.758 2.549 1.00 56.94 95 ASN A N 1
ATOM 778 C CA . ASN A 1 95 ? -20.282 3.027 2.586 1.00 56.94 95 ASN A CA 1
ATOM 779 C C . ASN A 1 95 ? -20.722 2.599 4.005 1.00 56.94 95 ASN A C 1
ATOM 781 O O . ASN A 1 95 ? -21.790 2.001 4.152 1.00 56.94 95 ASN A O 1
ATOM 785 N N . ARG A 1 96 ? -19.899 2.819 5.039 1.00 54.09 96 ARG A N 1
ATOM 786 C CA . ARG A 1 96 ? -20.115 2.321 6.406 1.00 54.09 96 ARG A CA 1
ATOM 787 C C . ARG A 1 96 ? -19.806 3.349 7.506 1.00 54.09 96 ARG A C 1
ATOM 789 O O . ARG A 1 96 ? -19.572 2.936 8.633 1.00 54.09 96 ARG A O 1
ATOM 796 N N . ASP A 1 97 ? -19.780 4.646 7.192 1.00 54.78 97 ASP A N 1
ATOM 797 C CA . ASP A 1 97 ? -19.432 5.740 8.127 1.00 54.78 97 ASP A CA 1
ATOM 798 C C . ASP A 1 97 ? -18.002 5.678 8.709 1.00 54.78 97 ASP A C 1
ATOM 800 O O . ASP A 1 97 ? -17.639 6.458 9.589 1.00 54.78 97 ASP A O 1
ATOM 804 N N . TYR A 1 98 ? -17.133 4.815 8.172 1.00 55.78 98 TYR A N 1
ATOM 805 C CA . TYR A 1 98 ? -15.709 4.781 8.506 1.00 55.78 98 TYR A CA 1
ATOM 806 C C . TYR A 1 98 ? -14.950 5.733 7.582 1.00 55.78 98 TYR A C 1
ATOM 808 O O . TYR A 1 98 ? -14.172 5.313 6.730 1.00 55.78 98 TYR A O 1
ATOM 816 N N . ALA A 1 99 ? -15.167 7.039 7.720 1.00 49.25 99 ALA A N 1
ATOM 817 C CA . ALA A 1 99 ? -14.246 8.003 7.129 1.00 49.25 99 ALA A CA 1
ATOM 818 C C . ALA A 1 99 ? -12.906 7.874 7.869 1.00 49.25 99 ALA A C 1
ATOM 820 O O . ALA A 1 99 ? -12.698 8.482 8.920 1.00 49.25 99 ALA A O 1
ATOM 821 N N . ILE A 1 100 ? -12.001 7.030 7.365 1.00 50.78 100 ILE A N 1
ATOM 822 C CA . ILE A 1 100 ? -10.646 6.978 7.902 1.00 50.78 100 ILE A CA 1
ATOM 823 C C . ILE A 1 100 ? -10.071 8.382 7.724 1.00 50.78 100 ILE A C 1
ATOM 825 O O . ILE A 1 100 ? -10.059 8.929 6.620 1.00 50.78 100 ILE A O 1
ATOM 829 N N . LYS A 1 101 ? -9.568 8.971 8.812 1.00 48.22 101 LYS A N 1
ATOM 830 C CA . LYS A 1 101 ? -8.691 10.146 8.759 1.00 48.22 101 LYS A CA 1
ATOM 831 C C . LYS A 1 101 ? -7.346 9.728 8.134 1.00 48.22 101 LYS A C 1
ATOM 833 O O . LYS A 1 101 ? -6.312 9.757 8.791 1.00 48.22 101 LYS A O 1
ATOM 838 N N . THR A 1 102 ? -7.358 9.286 6.873 1.00 45.91 102 THR A N 1
ATOM 839 C CA . THR A 1 102 ? -6.193 8.770 6.131 1.00 45.91 102 THR A CA 1
ATOM 840 C C . THR A 1 102 ? -5.140 9.846 5.914 1.00 45.91 102 THR A C 1
ATOM 842 O O . THR A 1 102 ? -3.964 9.523 5.783 1.00 45.91 102 THR A O 1
ATOM 845 N N . ALA A 1 103 ? -5.532 11.123 5.947 1.00 40.06 103 ALA A N 1
ATOM 846 C CA . ALA A 1 103 ? -4.640 12.256 5.722 1.00 40.06 103 ALA A CA 1
ATOM 847 C C . ALA A 1 103 ? -3.453 12.317 6.705 1.00 40.06 103 ALA A C 1
ATOM 849 O O . ALA A 1 103 ? -2.355 12.671 6.290 1.00 40.06 103 ALA A O 1
ATOM 850 N N . ALA A 1 104 ? -3.637 11.922 7.972 1.00 39.78 104 ALA A N 1
ATOM 851 C CA . ALA A 1 104 ? -2.572 11.965 8.984 1.00 39.78 104 ALA A CA 1
ATOM 852 C C . ALA A 1 104 ? -1.587 10.778 8.902 1.00 39.78 104 ALA A C 1
ATOM 854 O O . ALA A 1 104 ? -0.43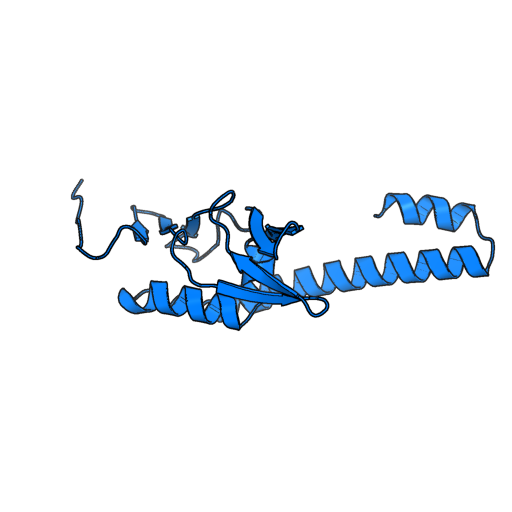5 10.892 9.321 1.00 39.78 104 ALA A O 1
ATOM 855 N N . TYR A 1 105 ? -2.030 9.643 8.350 1.00 42.03 105 TYR A N 1
ATOM 856 C CA . TYR A 1 105 ? -1.176 8.477 8.098 1.00 42.03 105 TYR A CA 1
ATOM 857 C C . TYR A 1 105 ? -0.437 8.602 6.768 1.00 42.03 105 TYR A C 1
ATOM 859 O O . TYR A 1 105 ? 0.749 8.292 6.706 1.00 42.03 105 TYR A O 1
ATOM 867 N N . ALA A 1 106 ? -1.104 9.127 5.735 1.00 41.62 106 ALA A N 1
ATOM 868 C CA . ALA A 1 106 ? -0.460 9.459 4.474 1.00 41.62 106 ALA A CA 1
ATOM 869 C C . ALA A 1 106 ? 0.691 10.448 4.700 1.00 41.62 106 ALA A C 1
ATOM 871 O O . ALA A 1 106 ? 1.760 10.210 4.166 1.00 41.62 106 ALA A O 1
ATOM 872 N N . SER A 1 107 ? 0.531 11.489 5.533 1.00 40.19 107 SER A N 1
ATOM 873 C CA . SER A 1 107 ? 1.552 12.535 5.734 1.00 40.19 107 SER A CA 1
ATOM 874 C C . SER A 1 107 ? 2.805 12.095 6.502 1.00 40.19 107 SER A C 1
ATOM 876 O O . SER A 1 107 ? 3.894 12.569 6.207 1.00 40.19 107 SER A O 1
ATOM 878 N N . ASN A 1 108 ? 2.677 11.220 7.506 1.00 41.56 108 ASN A N 1
ATOM 879 C CA . ASN A 1 108 ? 3.847 10.754 8.263 1.00 41.56 108 ASN A CA 1
ATOM 880 C C . ASN A 1 108 ? 4.593 9.645 7.513 1.00 41.56 108 ASN A C 1
ATOM 882 O O . ASN A 1 108 ? 5.813 9.677 7.437 1.00 41.56 108 ASN A O 1
ATOM 886 N N . TYR A 1 109 ? 3.866 8.724 6.873 1.00 43.97 109 TYR A N 1
ATOM 887 C CA . TYR A 1 109 ? 4.483 7.654 6.087 1.00 43.97 109 TYR A CA 1
ATOM 888 C C . TYR A 1 109 ? 5.062 8.155 4.749 1.00 43.97 109 TYR A C 1
ATOM 890 O O . TYR A 1 109 ? 6.052 7.602 4.280 1.00 43.97 109 TYR A O 1
ATOM 898 N N . THR A 1 110 ? 4.491 9.221 4.158 1.00 43.94 110 THR A N 1
ATOM 899 C CA . THR A 1 110 ? 5.069 9.896 2.972 1.00 43.94 110 THR A CA 1
ATOM 900 C C . THR A 1 110 ? 6.440 10.460 3.263 1.00 43.94 110 THR A C 1
ATOM 902 O O . THR A 1 110 ? 7.313 10.309 2.421 1.00 43.94 110 THR A O 1
ATOM 905 N N . ASN A 1 111 ? 6.661 11.064 4.429 1.00 47.78 111 ASN A N 1
ATOM 906 C CA . ASN A 1 111 ? 7.977 11.601 4.754 1.00 47.78 111 ASN A CA 1
ATOM 907 C C . ASN A 1 111 ? 9.023 10.487 4.854 1.00 47.78 111 ASN A C 1
ATOM 909 O O . ASN A 1 111 ? 10.045 10.579 4.183 1.00 47.78 111 ASN A O 1
ATOM 913 N N . ASP A 1 112 ? 8.737 9.412 5.590 1.00 49.78 112 ASP A N 1
ATOM 914 C CA . ASP A 1 112 ? 9.680 8.297 5.757 1.00 49.78 112 ASP A CA 1
ATOM 915 C C . ASP A 1 112 ? 9.969 7.587 4.423 1.00 49.78 112 ASP A C 1
ATOM 917 O O . ASP A 1 112 ? 11.116 7.304 4.097 1.00 49.78 112 ASP A O 1
ATOM 921 N N . LEU A 1 113 ? 8.952 7.381 3.581 1.00 49.69 113 LEU A N 1
ATOM 922 C CA . LEU A 1 113 ? 9.119 6.712 2.288 1.00 49.69 113 LEU A CA 1
ATOM 923 C C . LEU A 1 113 ? 9.793 7.607 1.231 1.00 49.69 113 LEU A C 1
ATOM 925 O O . LEU A 1 113 ? 10.507 7.103 0.364 1.00 49.69 113 LEU A O 1
ATOM 929 N N . ILE A 1 114 ? 9.584 8.928 1.286 1.00 55.81 114 ILE A N 1
ATOM 930 C CA . ILE A 1 114 ? 10.329 9.898 0.469 1.00 55.81 114 ILE A CA 1
ATOM 931 C C . ILE A 1 114 ? 11.794 9.921 0.908 1.00 55.81 114 ILE A C 1
ATOM 933 O O . ILE A 1 114 ? 12.669 9.944 0.047 1.00 55.81 114 ILE A O 1
ATOM 937 N N . ILE A 1 115 ? 12.066 9.876 2.215 1.00 65.25 115 ILE A N 1
ATOM 938 C CA . ILE A 1 115 ? 13.427 9.779 2.752 1.00 65.25 115 ILE A CA 1
ATOM 939 C C . ILE A 1 115 ? 14.088 8.489 2.255 1.00 65.25 115 ILE A C 1
ATOM 941 O O . ILE A 1 115 ? 15.128 8.580 1.609 1.00 65.25 115 ILE A O 1
ATOM 945 N N . ASP A 1 116 ? 13.442 7.330 2.403 1.00 68.50 116 ASP A N 1
ATOM 946 C CA . ASP A 1 116 ? 13.967 6.043 1.924 1.00 68.50 116 ASP A CA 1
ATOM 947 C C . ASP A 1 116 ? 14.259 6.059 0.408 1.00 68.50 116 ASP A C 1
ATOM 949 O O . ASP A 1 116 ? 15.291 5.566 -0.057 1.00 68.50 116 ASP A O 1
ATOM 953 N N . GLN A 1 117 ? 13.368 6.645 -0.402 1.00 66.50 117 GLN A N 1
ATOM 954 C CA . GLN A 1 117 ? 13.576 6.766 -1.852 1.00 66.50 117 GLN A CA 1
ATOM 955 C C . GLN A 1 117 ? 14.726 7.713 -2.200 1.00 66.50 117 GLN A C 1
ATOM 957 O O . GLN A 1 117 ? 15.532 7.403 -3.082 1.00 66.50 117 GLN A O 1
ATOM 962 N N . LEU A 1 118 ? 14.814 8.858 -1.520 1.00 73.44 118 LEU A N 1
ATOM 963 C CA . LEU A 1 118 ? 15.899 9.819 -1.699 1.00 73.44 118 LEU A CA 1
ATOM 964 C C . LEU A 1 118 ? 17.243 9.218 -1.284 1.00 73.44 118 LEU A C 1
ATOM 966 O O . LEU A 1 118 ? 18.240 9.441 -1.969 1.00 73.44 118 LEU A O 1
ATOM 970 N N . GLU A 1 119 ? 17.271 8.418 -0.220 1.00 82.00 119 GLU A N 1
ATOM 971 C CA . GLU A 1 119 ? 18.454 7.688 0.224 1.00 82.00 119 GLU A CA 1
ATOM 972 C C . GLU A 1 119 ? 18.892 6.659 -0.819 1.00 82.00 119 GLU A C 1
ATOM 974 O O . GLU A 1 119 ? 20.049 6.682 -1.244 1.00 82.00 119 GLU A O 1
ATOM 979 N N . GLN A 1 120 ? 17.973 5.841 -1.341 1.00 79.12 120 GLN A N 1
ATOM 980 C CA . GLN A 1 120 ? 18.286 4.888 -2.413 1.00 79.12 120 GLN A CA 1
ATOM 981 C C . GLN A 1 120 ? 18.788 5.576 -3.689 1.00 79.12 120 GLN A C 1
ATOM 983 O O . GLN A 1 120 ? 19.719 5.094 -4.340 1.00 79.12 120 GLN A O 1
ATOM 988 N N . TRP A 1 121 ? 18.186 6.702 -4.077 1.00 84.56 121 TRP A N 1
ATOM 989 C CA . TRP A 1 121 ? 18.644 7.480 -5.232 1.00 84.56 121 TRP A CA 1
ATOM 990 C C . TRP A 1 121 ? 20.017 8.098 -4.992 1.00 84.56 121 TRP A C 1
ATOM 992 O O . TRP A 1 121 ? 20.852 8.113 -5.897 1.00 84.56 121 TRP A O 1
ATOM 1002 N N . ASN A 1 122 ? 20.280 8.569 -3.775 1.00 85.94 122 ASN A N 1
ATOM 1003 C CA . ASN A 1 122 ? 21.578 9.112 -3.415 1.00 85.94 122 ASN A CA 1
ATOM 1004 C C . ASN A 1 122 ? 22.662 8.024 -3.422 1.00 85.94 122 ASN A C 1
ATOM 1006 O O . ASN A 1 122 ? 23.728 8.263 -3.982 1.00 85.94 122 ASN A O 1
ATOM 1010 N N . VAL A 1 123 ? 22.380 6.826 -2.895 1.00 88.31 123 VAL A N 1
ATOM 1011 C CA . VAL A 1 123 ? 23.295 5.670 -2.945 1.00 88.31 123 VAL A CA 1
ATOM 1012 C C . VAL A 1 123 ? 23.637 5.315 -4.392 1.00 88.31 123 VAL A C 1
ATOM 1014 O O . VAL A 1 123 ? 24.814 5.227 -4.730 1.00 88.31 123 VAL A O 1
ATOM 1017 N N . LYS A 1 124 ? 22.642 5.213 -5.283 1.00 89.06 124 LYS A N 1
ATOM 1018 C CA . LYS A 1 124 ? 22.879 4.945 -6.715 1.00 89.06 124 LYS A CA 1
ATOM 1019 C C . LYS A 1 124 ? 23.742 6.019 -7.379 1.00 89.06 124 LYS A C 1
ATOM 1021 O O . LYS A 1 124 ? 24.714 5.694 -8.047 1.00 89.06 124 LYS A O 1
ATOM 1026 N N . ARG A 1 125 ? 23.459 7.298 -7.118 1.00 89.31 125 ARG A N 1
ATOM 1027 C CA . ARG A 1 125 ? 24.272 8.410 -7.636 1.00 89.31 125 ARG A CA 1
ATOM 1028 C C . ARG A 1 125 ? 25.715 8.365 -7.121 1.00 89.31 125 ARG A C 1
ATOM 1030 O O . ARG A 1 125 ? 26.639 8.735 -7.840 1.00 89.31 125 ARG A O 1
ATOM 1037 N N . LEU A 1 126 ? 25.918 7.962 -5.867 1.00 89.75 126 LEU A N 1
ATOM 1038 C CA . LEU A 1 126 ? 27.254 7.810 -5.291 1.00 89.75 126 LEU A CA 1
ATOM 1039 C C . LEU A 1 126 ? 28.006 6.629 -5.913 1.00 89.75 126 LEU A C 1
ATOM 1041 O O . LEU A 1 126 ? 29.207 6.750 -6.137 1.00 89.75 126 LEU A O 1
ATOM 1045 N N . ILE A 1 127 ? 27.310 5.540 -6.245 1.00 89.81 127 ILE A N 1
ATOM 1046 C CA . ILE A 1 127 ? 27.866 4.403 -6.988 1.00 89.81 127 ILE A CA 1
ATOM 1047 C C . ILE A 1 127 ? 28.328 4.848 -8.379 1.00 89.81 127 ILE A C 1
ATOM 1049 O O . ILE A 1 127 ? 29.476 4.592 -8.739 1.00 89.81 127 ILE A O 1
ATOM 1053 N N . ASP A 1 128 ? 27.490 5.578 -9.120 1.00 90.31 128 ASP A N 1
ATOM 1054 C CA . ASP A 1 128 ? 27.853 6.117 -10.440 1.00 90.31 128 ASP A CA 1
ATOM 1055 C C . ASP A 1 128 ? 29.093 7.021 -10.342 1.00 90.31 128 ASP A C 1
ATOM 1057 O O . ASP A 1 128 ? 30.050 6.884 -11.102 1.00 90.31 128 ASP A O 1
ATOM 1061 N N . LYS A 1 129 ? 29.141 7.883 -9.319 1.00 92.31 129 LYS A N 1
ATOM 1062 C CA . LYS A 1 129 ? 30.299 8.745 -9.061 1.00 92.31 129 LYS A CA 1
ATOM 1063 C C . LYS A 1 129 ? 31.558 7.955 -8.682 1.00 92.31 129 LYS A C 1
ATOM 1065 O O . LYS A 1 129 ? 32.661 8.369 -9.041 1.00 92.31 129 LYS A O 1
ATOM 1070 N N . ALA A 1 130 ? 31.429 6.861 -7.936 1.00 92.31 130 ALA A N 1
ATOM 1071 C CA . ALA A 1 130 ? 32.556 5.994 -7.597 1.00 92.31 130 ALA A CA 1
ATOM 1072 C C . ALA A 1 130 ? 33.116 5.312 -8.855 1.00 92.31 130 ALA A C 1
ATOM 1074 O O . ALA A 1 130 ? 34.332 5.274 -9.035 1.00 92.31 130 ALA A O 1
ATOM 1075 N N . LEU A 1 131 ? 32.243 4.870 -9.767 1.00 91.62 131 LEU A N 1
ATOM 1076 C CA . LEU A 1 131 ? 32.634 4.320 -11.067 1.00 91.62 131 LEU A CA 1
ATOM 1077 C C . LEU A 1 131 ? 33.366 5.354 -11.933 1.00 91.62 131 LEU A C 1
ATOM 1079 O O . LEU A 1 131 ? 34.449 5.055 -12.441 1.00 91.62 131 LEU A O 1
ATOM 1083 N N . ASP A 1 132 ? 32.837 6.577 -12.039 1.00 94.88 132 ASP A N 1
ATOM 1084 C CA . ASP A 1 132 ? 33.456 7.667 -12.810 1.00 94.88 132 ASP A CA 1
ATOM 1085 C C . ASP A 1 132 ? 34.873 8.000 -12.317 1.00 94.88 132 ASP A C 1
ATOM 1087 O O . ASP A 1 132 ? 35.774 8.282 -13.110 1.00 94.88 132 ASP A O 1
ATOM 1091 N N . ASN A 1 133 ? 35.088 7.930 -11.000 1.00 94.00 133 ASN A N 1
ATOM 1092 C CA . ASN A 1 133 ? 36.380 8.209 -10.370 1.00 94.00 133 ASN A CA 1
ATOM 1093 C C . ASN A 1 133 ? 37.270 6.966 -10.207 1.00 94.00 133 ASN A C 1
ATOM 1095 O O . ASN A 1 133 ? 38.379 7.087 -9.688 1.00 94.00 133 ASN A O 1
ATOM 1099 N N . LYS A 1 134 ? 36.815 5.787 -10.659 1.00 93.69 134 LYS A N 1
ATOM 1100 C CA . LYS A 1 134 ? 37.486 4.487 -10.468 1.00 93.69 134 LYS A CA 1
ATOM 1101 C C . LYS A 1 134 ? 37.817 4.179 -8.999 1.00 93.69 134 LYS A C 1
ATOM 1103 O O . LYS A 1 134 ? 38.836 3.558 -8.705 1.00 93.69 134 LYS A O 1
ATOM 1108 N N . ASP A 1 135 ? 36.957 4.609 -8.079 1.00 94.19 135 ASP A N 1
ATOM 1109 C CA . ASP A 1 135 ? 37.086 4.344 -6.645 1.00 94.19 135 ASP A CA 1
ATOM 1110 C C . ASP A 1 135 ? 36.400 3.017 -6.290 1.00 94.19 135 ASP A C 1
ATOM 1112 O O . ASP A 1 135 ? 35.224 2.950 -5.923 1.00 94.19 135 ASP A O 1
ATOM 1116 N N . GLU A 1 136 ? 37.159 1.934 -6.445 1.00 91.31 136 GLU A N 1
ATOM 1117 C CA . GLU A 1 136 ? 36.695 0.562 -6.228 1.00 91.31 136 GLU A CA 1
ATOM 1118 C C . GLU A 1 136 ? 36.316 0.285 -4.765 1.00 91.31 136 GLU A C 1
ATOM 1120 O O . GLU A 1 136 ? 35.401 -0.495 -4.487 1.00 91.31 136 GLU A O 1
ATOM 1125 N N . HIS A 1 137 ? 36.974 0.946 -3.811 1.00 93.50 137 HIS A N 1
ATOM 1126 C CA . HIS A 1 137 ? 36.658 0.787 -2.396 1.00 93.50 137 HIS A CA 1
ATOM 1127 C C . HIS A 1 137 ? 35.287 1.399 -2.078 1.00 93.50 137 HIS A C 1
ATOM 1129 O O . HIS A 1 137 ? 34.429 0.727 -1.504 1.00 93.50 137 HIS A O 1
ATOM 1135 N N . ALA A 1 138 ? 35.049 2.648 -2.495 1.00 88.12 138 ALA A N 1
ATOM 1136 C CA . ALA A 1 138 ? 33.765 3.315 -2.288 1.00 88.12 138 ALA A CA 1
ATOM 1137 C C . ALA A 1 138 ? 32.611 2.579 -2.986 1.00 88.12 138 ALA A C 1
ATOM 1139 O O . ALA A 1 138 ? 31.535 2.429 -2.407 1.00 88.12 138 ALA A O 1
ATOM 1140 N N . PHE A 1 139 ? 32.841 2.069 -4.198 1.00 91.81 139 PHE A N 1
ATOM 1141 C CA . PHE A 1 139 ? 31.857 1.277 -4.934 1.00 91.81 139 PHE A CA 1
ATOM 1142 C C . PHE A 1 139 ? 31.407 0.032 -4.151 1.00 91.81 139 PHE A C 1
ATOM 1144 O O . PHE A 1 139 ? 30.209 -0.190 -3.969 1.00 91.81 139 PHE A O 1
ATOM 1151 N N . ASN A 1 140 ? 32.360 -0.752 -3.636 1.00 90.19 140 ASN A N 1
ATOM 1152 C CA . ASN A 1 140 ? 32.066 -1.981 -2.898 1.00 90.19 140 ASN A CA 1
ATOM 1153 C C . ASN A 1 140 ? 31.356 -1.724 -1.560 1.00 90.19 140 ASN A C 1
ATOM 1155 O O . ASN A 1 140 ? 30.506 -2.520 -1.162 1.00 90.19 140 ASN A O 1
ATOM 1159 N N . GLU A 1 141 ? 31.668 -0.624 -0.872 1.00 93.19 141 GLU A N 1
ATOM 1160 C CA . GLU A 1 141 ? 30.966 -0.246 0.360 1.00 93.19 141 GLU A CA 1
ATOM 1161 C C . GLU A 1 141 ? 29.523 0.196 0.085 1.00 93.19 141 GLU A C 1
ATOM 1163 O O . GLU A 1 141 ? 28.605 -0.217 0.791 1.00 93.19 141 GLU A O 1
ATOM 1168 N N . LEU A 1 142 ? 29.294 0.974 -0.976 1.00 89.94 142 LEU A N 1
ATOM 1169 C CA . LEU A 1 142 ? 27.958 1.454 -1.340 1.00 89.94 142 LEU A CA 1
ATOM 1170 C C . LEU A 1 142 ? 27.044 0.332 -1.854 1.00 89.94 142 LEU A C 1
ATOM 1172 O O . LEU A 1 142 ? 25.840 0.375 -1.608 1.00 89.94 142 LEU A O 1
ATOM 1176 N N . LEU A 1 143 ? 27.595 -0.699 -2.507 1.00 88.00 143 LEU A N 1
ATOM 1177 C CA . LEU A 1 143 ? 26.831 -1.882 -2.924 1.00 88.00 143 LEU A CA 1
ATOM 1178 C C . LEU A 1 143 ? 26.228 -2.665 -1.750 1.00 88.00 143 LEU A C 1
ATOM 1180 O O . LEU A 1 143 ? 25.202 -3.310 -1.929 1.00 88.00 143 LEU A O 1
ATOM 1184 N N . LYS A 1 144 ? 26.832 -2.612 -0.557 1.00 89.94 144 LYS A N 1
ATOM 1185 C CA . LYS A 1 144 ? 26.308 -3.289 0.645 1.00 89.94 144 LYS A CA 1
ATOM 1186 C C . LYS A 1 144 ? 25.06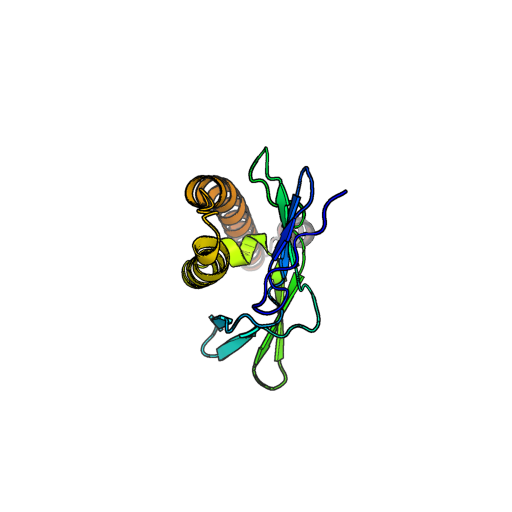5 -2.604 1.226 1.00 89.94 144 LYS A C 1
ATOM 1188 O O . LYS A 1 144 ? 24.433 -3.165 2.116 1.00 89.94 144 LYS A O 1
ATOM 1193 N N . LEU A 1 145 ? 24.769 -1.384 0.772 1.00 79.88 145 LEU A N 1
ATOM 1194 C CA . LEU A 1 145 ? 23.641 -0.560 1.215 1.00 79.88 145 LEU A CA 1
ATOM 1195 C C . LEU A 1 145 ? 22.427 -0.656 0.272 1.00 79.88 145 LEU A C 1
ATOM 1197 O O . LEU A 1 145 ? 21.418 0.003 0.522 1.00 79.88 145 LEU A O 1
ATOM 1201 N N . LEU A 1 146 ? 22.539 -1.439 -0.809 1.00 72.06 146 LEU A N 1
ATOM 1202 C CA . LEU A 1 146 ? 21.440 -1.813 -1.708 1.00 72.06 146 LEU A CA 1
ATOM 1203 C C . LEU A 1 146 ? 20.777 -3.115 -1.247 1.00 72.06 146 LEU A C 1
ATOM 1205 O O . LEU A 1 146 ? 19.539 -3.203 -1.411 1.00 72.06 146 LEU A O 1
#